Protein AF-A0A831PR65-F1 (afdb_monomer_lite)

Structure (mmCIF, N/CA/C/O backbone):
data_AF-A0A831PR65-F1
#
_entry.id   AF-A0A831PR65-F1
#
loop_
_atom_site.group_PDB
_atom_site.id
_atom_site.type_symbol
_atom_site.label_atom_id
_atom_site.label_alt_id
_atom_site.label_comp_id
_atom_site.label_asym_id
_atom_site.label_entity_id
_atom_site.label_seq_id
_atom_site.pdbx_PDB_ins_code
_atom_site.Cartn_x
_atom_site.Cartn_y
_atom_site.Cartn_z
_atom_site.occupancy
_atom_site.B_iso_or_equiv
_atom_site.auth_seq_id
_atom_site.auth_comp_id
_atom_site.auth_asym_id
_atom_site.auth_atom_id
_atom_site.pdbx_PDB_model_num
ATOM 1 N N . MET A 1 1 ? 34.250 -20.532 -41.652 1.00 44.69 1 MET A N 1
ATOM 2 C CA . MET A 1 1 ? 32.788 -20.716 -41.544 1.00 44.69 1 MET A CA 1
ATOM 3 C C . MET A 1 1 ? 32.308 -19.778 -40.442 1.00 44.69 1 MET A C 1
ATOM 5 O O . MET A 1 1 ? 32.423 -20.113 -39.274 1.00 44.69 1 MET A O 1
ATOM 9 N N . ARG A 1 2 ? 32.005 -18.526 -40.808 1.00 51.88 2 ARG A N 1
ATOM 10 C CA . ARG A 1 2 ? 31.780 -17.386 -39.903 1.00 51.88 2 ARG A CA 1
ATOM 11 C C . ARG A 1 2 ? 30.291 -17.049 -39.974 1.00 51.88 2 ARG A C 1
ATOM 13 O O . ARG A 1 2 ? 29.776 -16.897 -41.075 1.00 51.88 2 ARG A O 1
ATOM 20 N N . ASP A 1 3 ? 29.645 -17.048 -38.814 1.00 62.25 3 ASP A N 1
ATOM 21 C CA . ASP A 1 3 ? 28.201 -16.873 -38.597 1.00 62.25 3 ASP A CA 1
ATOM 22 C C . ASP A 1 3 ? 27.688 -15.613 -39.333 1.00 62.25 3 ASP A C 1
ATOM 24 O O . ASP A 1 3 ? 28.315 -14.554 -39.188 1.00 62.25 3 ASP A O 1
ATOM 28 N N . PRO A 1 4 ? 26.633 -15.696 -40.168 1.00 64.38 4 PRO A N 1
ATOM 29 C CA . PRO A 1 4 ? 26.194 -14.569 -40.971 1.00 64.38 4 PRO A CA 1
ATOM 30 C C . PRO A 1 4 ? 25.464 -13.557 -40.079 1.00 64.38 4 PRO A C 1
ATOM 32 O O . PRO A 1 4 ? 24.419 -13.838 -39.508 1.00 64.38 4 PRO A O 1
ATOM 35 N N . ASP A 1 5 ? 26.046 -12.366 -39.979 1.00 67.38 5 ASP A N 1
ATOM 36 C CA . ASP A 1 5 ? 25.326 -11.098 -39.840 1.00 67.38 5 ASP A CA 1
ATOM 37 C C . ASP A 1 5 ? 24.338 -10.975 -38.654 1.00 67.38 5 ASP A C 1
ATOM 39 O O . ASP A 1 5 ? 23.162 -10.660 -38.828 1.00 67.38 5 ASP A O 1
ATOM 43 N N . ARG A 1 6 ? 24.821 -11.163 -37.412 1.00 65.81 6 ARG A N 1
ATOM 44 C CA . ARG A 1 6 ? 24.093 -10.686 -36.217 1.00 65.81 6 ARG A CA 1
ATOM 45 C C . ARG A 1 6 ? 23.987 -9.163 -36.281 1.00 65.81 6 ARG A C 1
ATOM 47 O O . ARG A 1 6 ? 24.992 -8.466 -36.116 1.00 65.81 6 ARG A O 1
ATOM 54 N N . ARG A 1 7 ? 22.780 -8.636 -36.484 1.00 75.81 7 ARG A N 1
ATOM 55 C CA . ARG A 1 7 ? 22.546 -7.189 -36.463 1.00 75.81 7 ARG A CA 1
ATOM 56 C C . ARG A 1 7 ? 22.591 -6.717 -35.009 1.00 75.81 7 ARG A C 1
ATOM 58 O O . ARG A 1 7 ? 22.136 -7.436 -34.121 1.00 75.81 7 ARG A O 1
ATOM 65 N N . PRO A 1 8 ? 23.080 -5.500 -34.720 1.00 74.50 8 PRO A N 1
ATOM 66 C CA . PRO A 1 8 ? 23.114 -4.980 -33.349 1.00 74.50 8 PRO A CA 1
ATOM 67 C C . PRO A 1 8 ? 21.726 -4.973 -32.676 1.00 74.50 8 PRO A C 1
ATOM 69 O O . PRO A 1 8 ? 21.636 -5.110 -31.459 1.00 74.50 8 PRO A O 1
ATOM 72 N N . GLY A 1 9 ? 20.643 -4.894 -33.462 1.00 79.81 9 GLY A N 1
ATOM 73 C CA . GLY A 1 9 ? 19.265 -5.003 -32.973 1.00 79.81 9 GLY A CA 1
ATOM 74 C C . GLY A 1 9 ? 18.905 -6.368 -32.374 1.00 79.81 9 GLY A C 1
ATOM 75 O O . GLY A 1 9 ? 18.123 -6.415 -31.427 1.00 79.81 9 GLY A O 1
ATOM 76 N N . ASP A 1 10 ? 19.515 -7.460 -32.842 1.00 86.06 10 ASP A N 1
ATOM 77 C CA . ASP A 1 10 ? 19.227 -8.810 -32.340 1.00 86.06 10 ASP A CA 1
ATOM 78 C C . ASP A 1 10 ? 19.760 -8.982 -30.913 1.00 86.06 10 ASP A C 1
ATOM 80 O O . ASP A 1 10 ? 19.091 -9.542 -30.047 1.00 86.06 10 ASP A O 1
ATOM 84 N N . ALA A 1 11 ? 20.943 -8.426 -30.633 1.00 87.19 11 ALA A N 1
ATOM 85 C CA . ALA A 1 11 ? 21.520 -8.429 -29.291 1.00 87.19 11 ALA A CA 1
ATOM 86 C C . ALA A 1 11 ? 20.672 -7.610 -28.302 1.00 87.19 11 ALA A C 1
ATOM 88 O O . ALA A 1 11 ? 20.466 -8.041 -27.167 1.00 87.19 11 ALA A O 1
ATOM 89 N N . VAL A 1 12 ? 20.138 -6.462 -28.737 1.00 92.19 12 VAL A N 1
ATOM 90 C CA . VAL A 1 12 ? 19.242 -5.627 -27.917 1.00 92.19 12 VAL A CA 1
ATOM 91 C C . VAL A 1 12 ? 17.918 -6.342 -27.651 1.00 92.19 12 VAL A C 1
ATOM 93 O O . VAL A 1 12 ? 17.456 -6.358 -26.512 1.00 92.19 12 VAL A O 1
ATOM 96 N N . ALA A 1 13 ? 17.326 -6.979 -28.663 1.00 93.06 13 ALA A N 1
ATOM 97 C CA . ALA A 1 13 ? 16.088 -7.737 -28.504 1.00 93.06 13 ALA A CA 1
ATOM 98 C C . ALA A 1 13 ? 16.257 -8.911 -27.526 1.00 93.06 13 ALA A C 1
ATOM 100 O O . ALA A 1 13 ? 15.421 -9.102 -26.642 1.00 93.06 13 ALA A O 1
ATOM 101 N N . VAL A 1 14 ? 17.366 -9.651 -27.627 1.00 94.31 14 VAL A N 1
ATOM 102 C CA . VAL A 1 14 ? 17.702 -10.723 -26.678 1.00 94.31 14 VAL A CA 1
ATOM 103 C C . VAL A 1 14 ? 17.892 -10.164 -25.267 1.00 94.31 14 VAL A C 1
ATOM 105 O O . VAL A 1 14 ? 17.344 -10.725 -24.322 1.00 94.31 14 VAL A O 1
ATOM 108 N N . ALA A 1 15 ? 18.598 -9.043 -25.104 1.00 95.62 15 ALA A N 1
ATOM 109 C CA . ALA A 1 15 ? 18.785 -8.418 -23.795 1.00 95.62 15 ALA A CA 1
ATOM 110 C C . ALA A 1 15 ? 17.453 -7.969 -23.165 1.00 95.62 15 ALA A C 1
ATOM 112 O O . ALA A 1 15 ? 17.212 -8.237 -21.990 1.00 95.62 15 ALA A O 1
ATOM 113 N N . LEU A 1 16 ? 16.559 -7.345 -23.941 1.00 97.19 16 LEU A N 1
ATOM 114 C CA . LEU A 1 16 ? 15.229 -6.943 -23.471 1.00 97.19 16 LEU A CA 1
ATOM 115 C C . LEU A 1 16 ? 14.369 -8.147 -23.085 1.00 97.19 16 LEU A C 1
ATOM 117 O O . LEU A 1 16 ? 13.708 -8.113 -22.047 1.00 97.19 16 LEU A O 1
ATOM 121 N N . LEU A 1 17 ? 14.406 -9.222 -23.877 1.00 97.12 17 LEU A N 1
ATOM 122 C CA . LEU A 1 17 ? 13.695 -10.458 -23.561 1.00 97.12 17 LEU A CA 1
ATOM 123 C C . LEU A 1 17 ? 14.217 -11.079 -22.260 1.00 97.12 17 LEU A C 1
ATOM 125 O O . LEU A 1 17 ? 13.421 -11.469 -21.410 1.00 97.12 17 LEU A O 1
ATOM 129 N N . LEU A 1 18 ? 15.537 -11.129 -22.070 1.00 97.50 18 LEU A N 1
ATOM 130 C CA . LEU A 1 18 ? 16.144 -11.626 -20.834 1.00 97.50 18 LEU A CA 1
ATOM 131 C C . LEU A 1 18 ? 15.766 -10.759 -19.625 1.00 97.50 18 LEU A C 1
ATOM 133 O O . LEU A 1 18 ? 15.416 -11.310 -18.583 1.00 97.50 18 LEU A O 1
ATOM 137 N N . CYS A 1 19 ? 15.762 -9.429 -19.761 1.00 97.12 19 CYS A N 1
ATOM 138 C CA . CYS A 1 19 ? 15.291 -8.519 -18.712 1.00 97.12 19 CYS A CA 1
ATOM 139 C C . CYS A 1 19 ? 13.814 -8.751 -18.368 1.00 97.12 19 CYS A C 1
ATOM 141 O O . CYS A 1 19 ? 13.466 -8.812 -17.190 1.00 97.12 19 CYS A O 1
ATOM 143 N N . LEU A 1 20 ? 12.948 -8.919 -19.372 1.00 97.12 20 LEU A N 1
ATOM 144 C CA . LEU A 1 20 ? 11.528 -9.201 -19.157 1.00 97.12 20 LEU A CA 1
ATOM 145 C C . LEU A 1 20 ? 11.328 -10.546 -18.449 1.00 97.12 20 LEU A C 1
ATOM 147 O O . LEU A 1 20 ? 10.563 -10.628 -17.491 1.00 97.12 20 LEU A O 1
ATOM 151 N N . LEU A 1 21 ? 12.039 -11.589 -18.881 1.00 97.06 21 LEU A N 1
ATOM 152 C CA . LEU A 1 21 ? 11.981 -12.908 -18.252 1.00 97.06 21 LEU A CA 1
ATOM 153 C C . LEU A 1 21 ? 12.482 -12.865 -16.806 1.00 97.06 21 LEU A C 1
ATOM 155 O O . LEU A 1 21 ? 11.845 -13.447 -15.931 1.00 97.06 21 LEU A O 1
ATOM 159 N N . ALA A 1 22 ? 13.572 -12.143 -16.534 1.00 94.50 22 ALA A N 1
ATOM 160 C CA . ALA A 1 22 ? 14.073 -11.938 -15.178 1.00 94.50 22 ALA A CA 1
ATOM 161 C C . ALA A 1 22 ? 13.049 -11.194 -14.305 1.00 94.50 22 ALA A C 1
ATOM 163 O O . ALA A 1 22 ? 12.796 -11.606 -13.175 1.00 94.50 22 ALA A O 1
ATOM 164 N N . PHE A 1 23 ? 12.409 -10.148 -14.834 1.00 93.88 23 PHE A N 1
ATOM 165 C CA . PHE A 1 23 ? 11.361 -9.410 -14.130 1.00 93.88 23 PHE A CA 1
ATOM 166 C C . PHE A 1 23 ? 10.163 -10.304 -13.781 1.00 93.88 23 PHE A C 1
ATOM 168 O O . PHE A 1 23 ? 9.748 -10.356 -12.623 1.00 93.88 23 PHE A O 1
ATOM 175 N N . VAL A 1 24 ? 9.649 -11.075 -14.746 1.00 93.06 24 VAL A N 1
ATOM 176 C CA . VAL A 1 24 ? 8.551 -12.028 -14.514 1.00 93.06 24 VAL A CA 1
ATOM 177 C C . VAL A 1 24 ? 8.957 -13.101 -13.499 1.00 93.06 24 VAL A C 1
ATOM 179 O O . VAL A 1 24 ? 8.180 -13.411 -12.597 1.00 93.06 24 VAL A O 1
ATOM 182 N N . ALA A 1 25 ? 10.177 -13.635 -13.592 1.00 90.38 25 ALA A N 1
ATOM 183 C CA . ALA A 1 25 ? 10.682 -14.625 -12.645 1.00 90.38 25 ALA A CA 1
ATOM 184 C C . ALA A 1 25 ? 10.728 -14.079 -11.208 1.00 90.38 25 ALA A C 1
ATOM 186 O O . ALA A 1 25 ? 10.330 -14.781 -10.279 1.00 90.38 2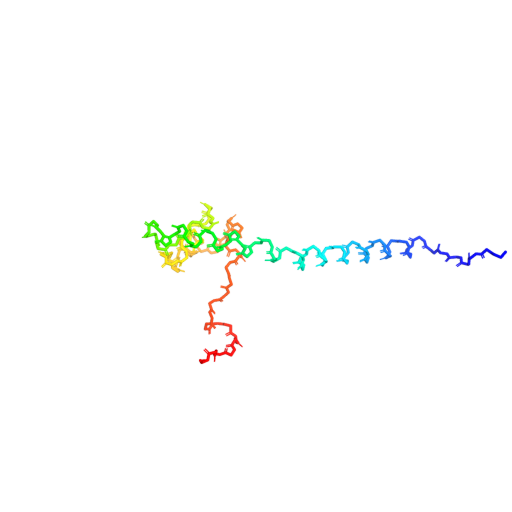5 ALA A O 1
ATOM 187 N N . VAL A 1 26 ? 11.144 -12.820 -11.020 1.00 86.62 26 VAL A N 1
ATOM 188 C CA . VAL A 1 26 ? 11.110 -12.150 -9.711 1.00 86.62 26 VAL A CA 1
ATOM 189 C C . VAL A 1 26 ? 9.675 -12.040 -9.195 1.00 86.62 26 VAL A C 1
ATOM 191 O O . VAL A 1 26 ? 9.416 -12.445 -8.064 1.00 86.62 26 VAL A O 1
ATOM 194 N N . LEU A 1 27 ? 8.727 -11.573 -10.014 1.00 83.38 27 LEU A N 1
ATOM 195 C CA . LEU A 1 27 ? 7.324 -11.440 -9.597 1.00 83.38 27 LEU A CA 1
ATOM 196 C C . LEU A 1 27 ? 6.710 -12.774 -9.139 1.00 83.38 27 LEU A C 1
ATOM 198 O O . LEU A 1 27 ? 5.936 -12.801 -8.183 1.00 83.38 27 LEU A O 1
ATOM 202 N N . VAL A 1 28 ? 7.073 -13.885 -9.784 1.00 83.56 28 VAL A N 1
ATOM 203 C CA . VAL A 1 28 ? 6.559 -15.226 -9.451 1.00 83.56 28 VAL A CA 1
ATOM 204 C C . VAL A 1 28 ? 7.271 -15.850 -8.241 1.00 83.56 28 VAL A C 1
ATOM 206 O O . VAL A 1 28 ? 6.679 -16.681 -7.556 1.00 83.56 28 VAL A O 1
ATOM 209 N N . ALA A 1 29 ? 8.513 -15.462 -7.938 1.00 77.94 29 ALA A N 1
ATOM 210 C CA . ALA A 1 29 ? 9.308 -16.047 -6.850 1.00 77.94 29 ALA A CA 1
ATOM 211 C C . ALA A 1 29 ? 9.029 -15.444 -5.455 1.00 77.94 29 ALA A C 1
ATOM 213 O O . ALA A 1 29 ? 9.275 -16.090 -4.435 1.00 77.94 29 ALA A O 1
ATOM 214 N N . VAL A 1 30 ? 8.504 -14.219 -5.386 1.00 68.88 30 VAL A N 1
ATOM 215 C CA . VAL A 1 30 ? 8.217 -13.489 -4.131 1.00 68.88 30 VAL A CA 1
ATOM 216 C C . VAL A 1 30 ? 7.104 -14.091 -3.232 1.00 68.88 30 VAL A C 1
ATOM 218 O O . VAL A 1 30 ? 7.280 -14.077 -2.009 1.00 68.88 30 VAL A O 1
ATOM 221 N N . PRO A 1 31 ? 5.997 -14.682 -3.737 1.00 65.62 31 PRO A N 1
ATOM 222 C CA . PRO A 1 31 ? 4.834 -15.051 -2.917 1.00 65.62 31 PRO A CA 1
ATOM 223 C C . PRO A 1 31 ? 5.121 -16.018 -1.757 1.00 65.62 31 PRO A C 1
ATOM 225 O O . PRO A 1 31 ? 4.461 -15.958 -0.719 1.00 65.62 31 PRO A O 1
ATOM 228 N N . GLY A 1 32 ? 6.092 -16.923 -1.920 1.00 63.00 32 GLY A N 1
ATOM 229 C CA . GLY A 1 32 ? 6.363 -17.990 -0.950 1.00 63.00 32 GLY A CA 1
ATOM 230 C C . GLY A 1 32 ? 7.006 -17.509 0.354 1.00 63.00 32 GLY A C 1
ATOM 231 O O . GLY A 1 32 ? 6.741 -18.076 1.412 1.00 63.00 32 GLY A O 1
ATOM 232 N N . ARG A 1 33 ? 7.822 -16.449 0.303 1.00 63.44 33 ARG A N 1
ATOM 233 C CA . ARG A 1 33 ? 8.498 -15.894 1.492 1.00 63.44 33 ARG A CA 1
ATOM 234 C C . ARG A 1 33 ? 7.546 -15.051 2.335 1.00 63.44 33 ARG A C 1
ATOM 236 O O . ARG A 1 33 ? 7.543 -15.155 3.558 1.00 63.44 33 ARG A O 1
ATOM 243 N N . GLU A 1 34 ? 6.676 -14.294 1.677 1.00 68.88 34 GLU A N 1
ATOM 244 C CA . GLU A 1 34 ? 5.730 -13.408 2.354 1.00 68.88 34 GLU A CA 1
ATOM 245 C C . GLU A 1 34 ? 4.605 -14.158 3.076 1.00 68.88 34 GLU A C 1
ATOM 247 O O . GLU A 1 34 ? 4.037 -13.644 4.038 1.00 68.88 34 GLU A O 1
ATOM 252 N N . ALA A 1 35 ? 4.270 -15.382 2.658 1.00 73.75 35 ALA A N 1
ATOM 253 C CA . ALA A 1 35 ? 3.210 -16.162 3.297 1.00 73.75 35 ALA A CA 1
ATOM 254 C C . ALA A 1 35 ? 3.491 -16.432 4.790 1.00 73.75 35 ALA A C 1
ATOM 256 O O . ALA A 1 35 ? 2.583 -16.317 5.618 1.00 73.75 35 ALA A O 1
ATOM 257 N N . GLY A 1 36 ? 4.747 -16.740 5.138 1.00 81.31 36 GLY A N 1
ATOM 258 C CA . GLY A 1 36 ? 5.166 -16.989 6.521 1.00 81.31 36 GLY A CA 1
ATOM 259 C C . GLY A 1 36 ? 5.109 -15.731 7.387 1.00 81.31 36 GLY A C 1
ATOM 260 O O . GLY A 1 36 ? 4.543 -15.756 8.482 1.00 81.31 36 GLY A O 1
ATOM 261 N N . GLU A 1 37 ? 5.617 -14.612 6.871 1.00 84.25 37 GLU A N 1
ATOM 262 C CA . GLU A 1 37 ? 5.589 -13.319 7.563 1.00 84.25 37 GLU A CA 1
ATOM 263 C C . GLU A 1 37 ? 4.154 -12.825 7.767 1.00 84.25 37 GLU A C 1
ATOM 265 O O . GLU A 1 37 ? 3.771 -12.489 8.887 1.00 84.25 37 GLU A O 1
ATOM 270 N N . ARG A 1 38 ? 3.303 -12.906 6.733 1.00 84.06 38 ARG A N 1
ATOM 271 C CA . ARG A 1 38 ? 1.874 -12.566 6.833 1.00 84.06 38 ARG A CA 1
ATOM 272 C C . ARG A 1 38 ? 1.170 -13.395 7.904 1.00 84.06 38 ARG A C 1
ATOM 274 O O . ARG A 1 38 ? 0.331 -12.871 8.637 1.00 84.06 38 ARG A O 1
ATOM 281 N N . GLN A 1 39 ? 1.485 -14.687 8.014 1.00 88.62 39 GLN A N 1
ATOM 282 C CA . GLN A 1 39 ? 0.896 -15.534 9.049 1.00 88.62 39 GLN A CA 1
ATOM 283 C C . GLN A 1 39 ? 1.390 -15.153 10.451 1.00 88.62 39 GLN A C 1
ATOM 285 O O . GLN A 1 39 ? 0.585 -15.138 11.384 1.00 88.62 39 GLN A O 1
ATOM 290 N N . ALA A 1 40 ? 2.670 -14.813 10.607 1.00 91.38 40 ALA A N 1
ATOM 291 C CA . ALA A 1 40 ? 3.218 -14.332 11.872 1.00 91.38 40 ALA A CA 1
ATOM 292 C C . ALA A 1 40 ? 2.553 -13.017 12.310 1.00 91.38 40 ALA A C 1
ATOM 294 O O . ALA A 1 40 ? 2.073 -12.925 13.441 1.00 91.38 40 ALA A O 1
ATOM 295 N N . SER A 1 41 ? 2.421 -12.040 11.409 1.00 90.88 41 SER A N 1
ATOM 296 C CA . SER A 1 41 ? 1.759 -10.769 11.714 1.00 90.88 41 SER A CA 1
ATOM 297 C C . SER A 1 41 ? 0.274 -10.955 12.051 1.00 90.88 41 SER A C 1
ATOM 299 O O . SER A 1 41 ? -0.225 -10.328 12.980 1.00 90.88 41 SER A O 1
ATOM 301 N N . ARG A 1 42 ? -0.433 -11.874 11.374 1.00 89.88 42 ARG A N 1
ATOM 302 C CA . ARG A 1 42 ? -1.823 -12.241 11.720 1.00 89.88 42 ARG A CA 1
ATOM 303 C C . ARG A 1 42 ? -1.942 -12.836 13.123 1.00 89.88 42 ARG A C 1
ATOM 305 O O . ARG A 1 42 ? -2.866 -12.488 13.853 1.00 89.88 42 ARG A O 1
ATOM 312 N N . ARG A 1 43 ? -1.018 -13.722 13.512 1.00 94.44 43 ARG A N 1
ATOM 313 C CA . ARG A 1 43 ? -0.984 -14.284 14.873 1.00 94.44 43 ARG A CA 1
ATOM 314 C C . ARG A 1 43 ? -0.726 -13.198 15.912 1.00 94.44 43 ARG A C 1
ATOM 316 O O . ARG A 1 43 ? -1.372 -13.214 16.952 1.00 94.44 43 ARG A O 1
ATOM 323 N N . LEU A 1 44 ? 0.161 -12.249 15.613 1.00 94.44 44 LEU A N 1
ATOM 324 C CA . LEU A 1 44 ? 0.442 -11.117 16.492 1.00 94.44 44 LEU A CA 1
ATOM 325 C C . LEU A 1 44 ? -0.810 -10.255 16.715 1.00 94.44 44 LEU A C 1
ATOM 327 O O . LEU A 1 44 ? -1.177 -10.029 17.865 1.00 94.44 44 LEU A O 1
ATOM 331 N N . VAL A 1 45 ? -1.509 -9.857 15.644 1.00 94.19 45 VAL A N 1
ATOM 332 C CA . VAL A 1 45 ? -2.795 -9.129 15.727 1.00 94.19 45 VAL A CA 1
ATOM 333 C C . VAL A 1 45 ? -3.787 -9.856 16.620 1.00 94.19 45 VAL A C 1
ATOM 335 O O . VAL A 1 45 ? -4.328 -9.254 17.544 1.00 94.19 45 VAL A O 1
ATOM 338 N N . ALA A 1 46 ? -3.978 -11.157 16.382 1.00 94.19 46 ALA A N 1
ATOM 339 C CA . ALA A 1 46 ? -4.898 -11.969 17.167 1.00 94.19 46 ALA A CA 1
ATOM 340 C C . ALA A 1 46 ? -4.485 -12.036 18.646 1.00 94.19 46 ALA A C 1
ATOM 342 O O . ALA A 1 46 ? -5.330 -11.890 19.524 1.00 94.19 46 ALA A O 1
ATOM 343 N N . SER A 1 47 ? -3.190 -12.210 18.932 1.00 97.00 47 SER A N 1
ATOM 344 C CA . SER A 1 47 ? -2.679 -12.295 20.306 1.00 97.00 47 SER A CA 1
ATOM 345 C C . SER A 1 47 ? -2.812 -10.988 21.092 1.00 97.00 47 SER A C 1
ATOM 347 O O . SER A 1 47 ? -2.973 -11.023 22.308 1.00 97.00 47 SER A O 1
ATOM 349 N N . LEU A 1 48 ? -2.770 -9.846 20.401 1.00 96.12 48 LEU A N 1
ATOM 350 C CA . LEU A 1 48 ? -2.906 -8.516 20.993 1.00 96.12 48 LEU A CA 1
ATOM 351 C C . LEU A 1 48 ? -4.361 -8.021 21.019 1.00 96.12 48 LEU A C 1
ATOM 353 O O . LEU A 1 48 ? -4.620 -6.942 21.547 1.00 96.12 48 LEU A O 1
ATOM 357 N N . GLY A 1 49 ? -5.304 -8.773 20.440 1.00 94.56 49 GLY A N 1
ATOM 358 C CA . GLY A 1 49 ? -6.704 -8.356 20.326 1.00 94.56 49 GLY A CA 1
ATOM 359 C C . GLY A 1 49 ? -6.907 -7.124 19.437 1.00 94.56 49 GLY A C 1
ATOM 360 O O . GLY A 1 49 ? -7.855 -6.371 19.643 1.00 94.56 49 GLY A O 1
ATOM 361 N N . LEU A 1 50 ? -6.009 -6.891 18.476 1.00 92.88 50 LEU A N 1
ATOM 362 C CA . LEU A 1 50 ? -6.123 -5.780 17.531 1.00 92.88 50 LEU A CA 1
ATOM 363 C C . LEU A 1 50 ? -7.120 -6.128 16.419 1.00 92.88 50 LEU A C 1
ATOM 365 O O . LEU A 1 50 ? -7.217 -7.282 16.004 1.00 92.88 50 LEU A O 1
ATOM 369 N N . THR A 1 51 ? -7.832 -5.125 15.903 1.00 90.31 51 THR A N 1
ATOM 370 C CA . THR A 1 51 ? -8.778 -5.315 14.792 1.00 90.31 51 THR A CA 1
ATOM 371 C C . THR A 1 51 ? -8.058 -5.697 13.494 1.00 90.31 51 THR A C 1
ATOM 373 O O . THR A 1 51 ? -8.470 -6.629 12.806 1.00 90.31 51 THR A O 1
ATOM 376 N N . ASP A 1 52 ? -6.967 -5.004 13.161 1.00 89.25 52 ASP A N 1
ATOM 377 C CA . ASP A 1 52 ? -6.131 -5.257 11.987 1.00 89.25 52 ASP A CA 1
ATOM 378 C C . ASP A 1 52 ? -4.717 -4.655 12.144 1.00 89.25 52 ASP A C 1
ATOM 380 O O . ASP A 1 52 ? -4.409 -3.949 13.108 1.00 89.25 52 ASP A O 1
ATOM 384 N N . LEU A 1 53 ? -3.825 -4.972 11.196 1.00 88.62 53 LEU A N 1
ATOM 385 C CA . LEU A 1 53 ? -2.508 -4.336 11.086 1.00 88.62 53 LEU A CA 1
ATOM 386 C C . LEU A 1 53 ? -2.625 -2.973 10.410 1.00 88.62 53 LEU A C 1
ATOM 388 O O . LEU A 1 53 ? -3.349 -2.827 9.429 1.00 88.62 53 LEU A O 1
ATOM 392 N N . CYS A 1 54 ? -1.790 -2.040 10.863 1.00 89.25 54 CYS A N 1
ATOM 393 C CA . CYS A 1 54 ? -1.432 -0.853 10.097 1.00 89.25 54 CYS A CA 1
ATOM 394 C C . CYS A 1 54 ? -0.608 -1.285 8.870 1.00 89.25 54 CYS A C 1
ATOM 396 O O . CYS A 1 54 ? 0.557 -1.654 9.020 1.00 89.25 54 CYS A O 1
ATOM 398 N N . LEU A 1 55 ? -1.211 -1.297 7.676 1.00 85.25 55 LEU A N 1
ATOM 399 C CA . LEU A 1 55 ? -0.528 -1.732 6.447 1.00 85.25 55 LEU A CA 1
ATOM 400 C C . LEU A 1 55 ? 0.384 -0.648 5.869 1.00 85.25 55 LEU A C 1
ATOM 402 O O . LEU A 1 55 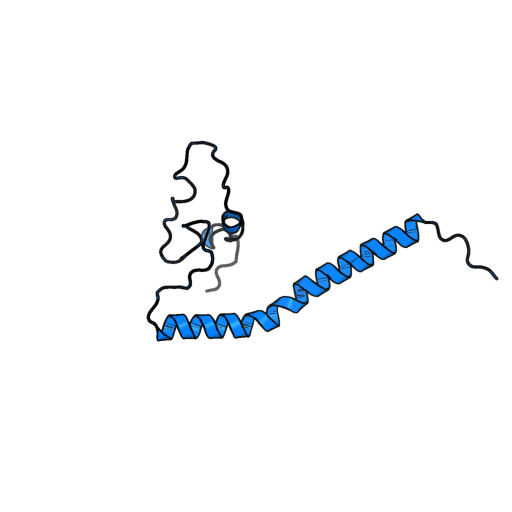? 1.443 -0.956 5.329 1.00 85.25 55 LEU A O 1
ATOM 406 N N . VAL A 1 56 ? -0.028 0.615 5.985 1.00 87.44 56 VAL A N 1
ATOM 407 C CA . VAL A 1 56 ? 0.701 1.782 5.479 1.00 87.44 56 VAL A CA 1
ATOM 408 C C . VAL A 1 56 ? 0.481 2.983 6.386 1.00 87.44 56 VAL A C 1
ATOM 410 O O . VAL A 1 56 ? -0.570 3.137 7.004 1.00 87.44 56 VAL A O 1
ATOM 413 N N . THR A 1 57 ? 1.464 3.868 6.467 1.00 87.94 57 THR A N 1
ATOM 414 C CA . THR A 1 57 ? 1.406 5.040 7.352 1.00 87.94 57 THR A CA 1
ATOM 415 C C . THR A 1 57 ? 0.950 6.313 6.644 1.00 87.94 57 THR A C 1
ATOM 417 O O . THR A 1 57 ? 0.535 7.252 7.321 1.00 87.94 57 THR A O 1
ATOM 420 N N . GLU A 1 58 ? 0.972 6.311 5.313 1.00 90.50 58 GLU A N 1
ATOM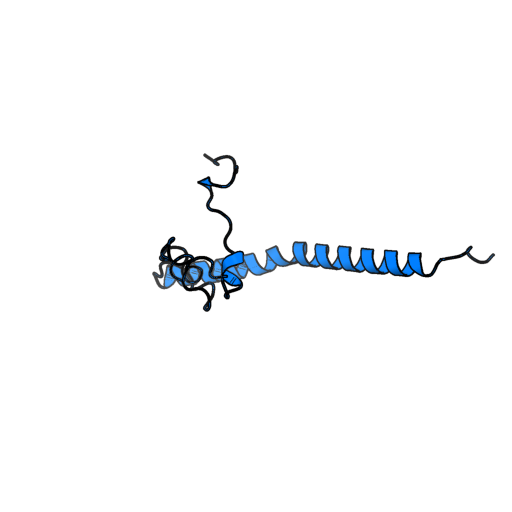 421 C CA . GLU A 1 58 ? 0.612 7.419 4.425 1.00 90.50 58 GLU A CA 1
ATOM 422 C C . GLU A 1 58 ? -0.912 7.612 4.320 1.00 90.50 58 GLU A C 1
ATOM 424 O O . GLU A 1 58 ? -1.477 8.315 5.163 1.00 90.50 58 GLU A O 1
ATOM 429 N N . ALA A 1 59 ? -1.612 6.990 3.358 1.00 89.38 59 ALA A N 1
ATOM 430 C CA . ALA A 1 59 ? -3.045 7.240 3.200 1.00 89.38 59 ALA A CA 1
ATOM 431 C C . ALA A 1 59 ? -3.848 6.685 4.392 1.00 89.38 59 ALA A C 1
ATOM 433 O O . ALA A 1 59 ? -3.760 5.520 4.785 1.00 89.38 59 ALA A O 1
ATOM 434 N N . ARG A 1 60 ? -4.679 7.534 5.000 1.00 87.00 60 ARG A N 1
ATOM 435 C CA . ARG A 1 60 ? -5.412 7.173 6.227 1.00 87.00 60 ARG A CA 1
ATOM 436 C C . ARG A 1 60 ? -6.408 6.025 6.026 1.00 87.00 60 ARG A C 1
ATOM 438 O O . ARG A 1 60 ? -6.655 5.261 6.953 1.00 87.00 60 ARG A O 1
ATOM 445 N N . TYR A 1 61 ? -6.964 5.905 4.823 1.00 87.44 61 TYR A N 1
ATOM 446 C CA . TYR A 1 61 ? -7.982 4.913 4.471 1.00 87.44 61 TYR A CA 1
ATOM 447 C C . TYR A 1 61 ? -7.398 3.572 4.006 1.00 87.44 61 TYR A C 1
ATOM 449 O O . TYR A 1 61 ? -8.133 2.607 3.821 1.00 87.44 61 TYR A O 1
ATOM 457 N N . THR A 1 62 ? -6.077 3.493 3.853 1.00 87.62 62 THR A N 1
ATOM 458 C CA . THR A 1 62 ? -5.333 2.262 3.545 1.00 87.62 62 THR A CA 1
ATOM 459 C C . THR A 1 62 ? -4.596 1.721 4.774 1.00 87.62 62 THR A C 1
ATOM 461 O O . THR A 1 62 ? -4.150 0.575 4.763 1.00 87.62 62 THR A O 1
ATOM 464 N N . ARG A 1 63 ? -4.512 2.508 5.859 1.00 89.12 63 ARG A N 1
ATOM 465 C CA . ARG A 1 63 ? -3.846 2.146 7.117 1.00 89.12 63 ARG A CA 1
ATOM 466 C C . ARG A 1 63 ? -4.500 0.958 7.822 1.00 89.12 63 ARG A C 1
ATOM 468 O O . ARG A 1 63 ? -3.830 -0.040 8.051 1.00 89.12 63 ARG A O 1
ATOM 475 N N . HIS A 1 64 ? -5.787 1.078 8.146 1.00 89.50 64 HIS A N 1
ATOM 476 C CA . HIS A 1 64 ? -6.588 0.070 8.854 1.00 89.50 64 HIS A CA 1
ATOM 477 C C . HIS A 1 64 ? -7.853 -0.228 8.042 1.00 89.50 64 HIS A C 1
ATOM 479 O O . HIS A 1 64 ? -8.897 0.374 8.304 1.00 89.50 64 HIS A O 1
ATOM 485 N N . PRO A 1 65 ? -7.785 -1.084 7.007 1.00 84.25 65 PRO A N 1
ATOM 486 C CA . PRO A 1 65 ? -8.886 -1.261 6.059 1.00 84.25 65 PRO A CA 1
ATOM 487 C C . PRO A 1 65 ? -10.217 -1.678 6.696 1.00 84.25 65 PRO A C 1
ATOM 489 O O . PRO A 1 65 ? -11.272 -1.407 6.128 1.00 84.25 65 PRO A O 1
ATOM 492 N N . SER A 1 66 ? -10.190 -2.331 7.864 1.00 86.31 66 SER A N 1
ATOM 493 C CA . SER A 1 66 ? -11.410 -2.731 8.578 1.00 86.31 66 SER A CA 1
ATOM 494 C C . SER A 1 66 ? -12.115 -1.570 9.292 1.00 86.31 66 SER A C 1
ATOM 496 O O . SER A 1 66 ? -13.325 -1.635 9.502 1.00 86.31 66 SER A O 1
ATOM 498 N N . LEU A 1 67 ? -11.375 -0.513 9.643 1.00 88.94 67 LEU A N 1
ATOM 499 C CA . LEU A 1 67 ? -11.860 0.664 10.375 1.00 88.94 67 LEU A CA 1
ATOM 500 C C . LEU A 1 67 ? -11.906 1.931 9.509 1.00 88.94 67 LEU A C 1
ATOM 502 O O . LEU A 1 67 ? -12.429 2.958 9.939 1.00 88.94 67 LEU A O 1
ATOM 506 N N . ALA A 1 68 ? -11.333 1.881 8.309 1.00 88.19 68 ALA A N 1
ATOM 507 C CA . ALA A 1 68 ? -11.247 3.016 7.410 1.00 88.19 68 ALA A CA 1
ATOM 508 C C . ALA A 1 68 ? -12.630 3.477 6.924 1.00 88.19 68 ALA A C 1
ATOM 510 O O . ALA A 1 68 ? -13.451 2.687 6.453 1.00 88.19 68 ALA A O 1
ATOM 511 N N . ASP A 1 69 ? -12.853 4.791 6.966 1.00 89.19 69 ASP A N 1
ATOM 512 C CA . ASP A 1 69 ? -13.987 5.425 6.298 1.00 89.19 69 ASP A CA 1
ATOM 513 C C . ASP A 1 69 ? -13.839 5.299 4.772 1.00 89.19 69 ASP A C 1
ATOM 515 O O . ASP A 1 69 ? -12.847 5.739 4.189 1.00 89.19 69 ASP A O 1
ATOM 519 N N . ARG A 1 70 ? -14.857 4.733 4.114 1.00 84.25 70 ARG A N 1
ATOM 520 C CA . ARG A 1 70 ? -14.899 4.545 2.655 1.00 84.25 70 ARG A CA 1
ATOM 521 C C . ARG A 1 70 ? -14.990 5.859 1.881 1.00 84.25 70 ARG A C 1
ATOM 523 O O . ARG A 1 70 ? -14.668 5.877 0.697 1.00 84.25 70 ARG A O 1
ATOM 530 N N . HIS A 1 71 ? -15.421 6.941 2.524 1.00 87.50 71 HIS A N 1
ATOM 531 C CA . HIS A 1 71 ? -15.516 8.265 1.912 1.00 87.50 71 HIS A CA 1
ATOM 532 C C . HIS A 1 71 ? -14.238 9.086 2.060 1.00 87.50 71 HIS A C 1
ATOM 534 O O . HIS A 1 71 ? -14.100 10.111 1.399 1.00 87.50 71 HIS A O 1
ATOM 540 N N . ALA A 1 72 ? -13.291 8.639 2.886 1.00 87.62 72 ALA A N 1
ATOM 541 C CA . ALA A 1 72 ? -12.041 9.345 3.130 1.00 87.62 72 ALA A CA 1
ATOM 542 C C . ALA A 1 72 ? -11.236 9.725 1.868 1.00 87.62 72 ALA A C 1
ATOM 544 O O . ALA A 1 72 ? -10.698 10.830 1.889 1.00 87.62 72 ALA A O 1
ATOM 545 N N . PRO A 1 73 ? -11.177 8.917 0.785 1.00 85.50 73 PRO A N 1
ATOM 546 C CA . PRO A 1 73 ? -10.483 9.309 -0.450 1.00 85.50 73 PRO A CA 1
ATOM 547 C C . PRO A 1 73 ? -11.085 10.530 -1.164 1.00 85.50 73 PRO A C 1
ATOM 549 O O . PRO A 1 73 ? -10.474 11.067 -2.076 1.00 85.50 73 PRO A O 1
ATOM 552 N N . PHE A 1 74 ? -12.298 10.952 -0.792 1.00 87.00 74 PHE A N 1
ATOM 553 C CA . PHE A 1 74 ? -13.047 12.019 -1.464 1.00 87.00 74 PHE A CA 1
ATOM 554 C C . PHE A 1 74 ? -13.224 13.269 -0.595 1.00 87.00 74 PHE A C 1
ATOM 556 O O . PHE A 1 74 ? -14.040 14.127 -0.922 1.00 87.00 74 PHE A O 1
ATOM 563 N N . GLN A 1 75 ? -12.522 13.355 0.538 1.00 89.50 75 GLN A N 1
ATOM 564 C CA . GLN A 1 75 ? -12.680 14.459 1.493 1.00 89.50 75 GLN A CA 1
ATOM 565 C C . GLN A 1 75 ? -11.785 15.673 1.211 1.00 89.50 75 GLN A C 1
ATOM 567 O O . GLN A 1 75 ? -11.806 16.629 1.985 1.00 89.50 75 GLN A O 1
ATOM 572 N N . ASP A 1 76 ? -11.025 15.651 0.120 1.00 88.81 76 ASP A N 1
ATOM 573 C CA . ASP A 1 76 ? -10.306 16.823 -0.374 1.00 88.81 76 ASP A CA 1
ATOM 574 C C . ASP A 1 76 ? -11.243 17.727 -1.201 1.00 88.81 76 ASP A C 1
ATOM 576 O O . ASP A 1 76 ? -12.470 17.678 -1.090 1.00 88.81 76 ASP A O 1
ATOM 580 N N . HIS A 1 77 ? -10.680 18.595 -2.039 1.00 89.75 77 HIS A N 1
ATOM 581 C CA . HIS A 1 77 ? -11.467 19.427 -2.943 1.00 89.75 77 HIS A CA 1
ATOM 582 C C . HIS A 1 77 ? -11.883 18.658 -4.214 1.00 89.75 77 HIS A C 1
ATOM 584 O O . HIS A 1 77 ? -11.223 17.692 -4.607 1.00 89.75 77 HIS A O 1
ATOM 590 N N . PRO A 1 78 ? -12.938 19.101 -4.927 1.00 89.50 78 PRO A N 1
ATOM 591 C CA . PRO A 1 78 ? -13.292 18.532 -6.224 1.00 89.50 78 PRO A CA 1
ATOM 592 C C . PRO A 1 78 ? -12.085 18.485 -7.168 1.00 89.50 78 PRO A C 1
ATOM 594 O O . PRO A 1 78 ? -11.328 19.453 -7.255 1.00 89.50 78 PRO A O 1
ATOM 597 N N . LEU A 1 79 ? -11.920 17.360 -7.871 1.00 89.62 79 LEU A N 1
ATOM 598 C CA . LEU A 1 79 ? -10.805 17.090 -8.792 1.00 89.62 79 LEU A CA 1
ATOM 599 C C . LEU A 1 79 ? -9.406 17.042 -8.142 1.00 89.62 79 LEU A C 1
ATOM 601 O O . LEU A 1 79 ? -8.409 17.094 -8.862 1.00 89.62 79 LEU A O 1
ATOM 605 N N . ALA A 1 80 ? -9.304 16.929 -6.813 1.00 90.50 80 ALA A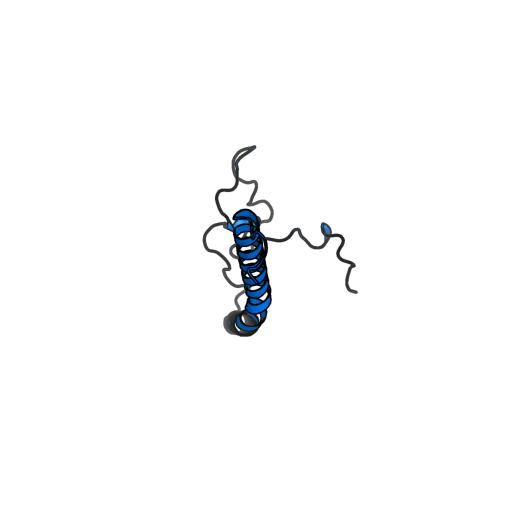 N 1
ATOM 606 C CA . ALA A 1 80 ? -8.030 16.649 -6.156 1.00 90.50 80 ALA A CA 1
ATOM 607 C C . ALA A 1 80 ? -7.473 15.293 -6.614 1.00 90.50 80 ALA A C 1
ATOM 609 O O . ALA A 1 80 ? -8.194 14.295 -6.673 1.00 90.50 80 ALA A O 1
ATOM 610 N N . LEU A 1 81 ? -6.183 15.269 -6.945 1.00 88.00 81 LEU A N 1
ATOM 611 C CA . LEU A 1 81 ? -5.460 14.029 -7.200 1.00 88.00 81 LEU A CA 1
ATOM 612 C C . LEU A 1 81 ? -4.952 13.466 -5.873 1.00 88.00 81 LEU A C 1
ATOM 614 O O . LEU A 1 81 ? -4.483 14.215 -5.020 1.00 88.00 81 LEU A O 1
ATOM 618 N N . GLU A 1 82 ? -5.015 12.148 -5.718 1.00 86.25 82 GLU A N 1
ATOM 619 C CA . GLU A 1 82 ? -4.429 11.465 -4.566 1.00 86.25 82 GLU A CA 1
ATOM 620 C C . GLU A 1 82 ? -2.894 11.546 -4.630 1.00 86.25 82 GLU A C 1
ATOM 622 O O . GLU A 1 82 ? -2.295 11.338 -5.687 1.00 86.25 82 GLU A O 1
ATOM 627 N N . HIS A 1 83 ? -2.261 11.860 -3.501 1.00 88.38 83 HIS A N 1
ATOM 628 C CA . HIS A 1 83 ? -0.807 12.035 -3.398 1.00 88.38 83 HIS A CA 1
ATOM 629 C C . HIS A 1 83 ? -0.128 10.794 -2.811 1.00 88.38 83 HIS A C 1
ATOM 631 O O . HIS A 1 83 ? 1.081 10.615 -2.975 1.00 88.38 83 HIS A O 1
ATOM 637 N N . PHE A 1 84 ? -0.886 9.936 -2.127 1.00 89.44 84 PHE A N 1
ATOM 638 C CA . PHE A 1 84 ? -0.355 8.740 -1.495 1.00 89.44 84 PHE A CA 1
ATOM 639 C C . PHE A 1 84 ? -0.390 7.537 -2.450 1.00 89.44 84 PHE A C 1
ATOM 641 O O . PHE A 1 84 ? -1.473 7.112 -2.864 1.00 89.44 84 PHE A O 1
ATOM 648 N N . PRO A 1 85 ? 0.763 6.915 -2.765 1.00 86.88 85 PRO A N 1
ATOM 649 C CA . PRO A 1 85 ? 0.819 5.760 -3.660 1.00 86.88 85 PRO A CA 1
ATOM 650 C C . PRO A 1 85 ? -0.010 4.578 -3.148 1.00 86.88 85 PRO A C 1
ATOM 652 O O . PRO A 1 85 ? -0.602 3.854 -3.951 1.00 86.88 85 PRO A O 1
ATOM 655 N N . SER A 1 86 ? -0.131 4.403 -1.827 1.00 87.25 86 SER A N 1
ATOM 656 C CA . SER A 1 86 ? -0.995 3.368 -1.246 1.00 87.25 86 SER A CA 1
ATOM 657 C C . SER A 1 86 ? -2.463 3.451 -1.657 1.00 87.25 86 SER A C 1
ATOM 659 O O . SER A 1 86 ? -3.128 2.413 -1.654 1.00 87.25 86 SER A O 1
ATOM 661 N N . GLY A 1 87 ? -2.964 4.618 -2.073 1.00 83.06 87 GLY A N 1
ATOM 662 C CA . GLY A 1 87 ? -4.318 4.756 -2.614 1.00 83.06 87 GLY A CA 1
ATOM 663 C C . GLY A 1 87 ? -4.570 3.885 -3.851 1.00 83.06 87 GLY A C 1
ATOM 664 O O . GLY A 1 87 ? -5.687 3.417 -4.054 1.00 83.06 87 GLY A O 1
ATOM 665 N N . ALA A 1 88 ? -3.529 3.577 -4.630 1.00 84.25 88 ALA A N 1
ATOM 666 C CA . ALA A 1 88 ? -3.622 2.739 -5.827 1.00 84.25 88 ALA A CA 1
ATOM 667 C C . ALA A 1 88 ? -3.487 1.225 -5.554 1.00 84.25 88 ALA A C 1
ATOM 669 O O . ALA A 1 88 ? -3.635 0.422 -6.474 1.00 84.25 88 ALA A O 1
ATOM 670 N N . ILE A 1 89 ? -3.178 0.818 -4.316 1.00 79.50 89 ILE A N 1
ATOM 671 C CA . ILE A 1 89 ? -2.855 -0.580 -3.971 1.00 79.50 89 ILE A CA 1
ATOM 672 C C . ILE A 1 89 ? -4.111 -1.381 -3.588 1.00 79.50 89 ILE A C 1
ATOM 674 O O . ILE A 1 89 ? -4.119 -2.610 -3.690 1.00 79.50 89 ILE A O 1
ATOM 678 N N . LEU A 1 90 ? -5.188 -0.715 -3.157 1.00 74.81 90 LEU A N 1
ATOM 679 C CA . LEU A 1 90 ? -6.413 -1.406 -2.764 1.00 74.81 90 LEU A CA 1
ATOM 680 C C . LEU A 1 90 ? -7.179 -1.914 -3.995 1.00 74.81 90 LEU A C 1
ATOM 682 O O . LEU A 1 90 ? -7.529 -1.122 -4.872 1.00 74.81 90 LEU A O 1
ATOM 686 N N . PRO A 1 91 ? -7.494 -3.220 -4.062 1.00 73.31 91 PRO A N 1
ATOM 687 C CA . PRO A 1 91 ? -8.310 -3.745 -5.141 1.00 73.31 91 PRO A CA 1
ATOM 688 C C . PRO A 1 91 ? -9.745 -3.205 -5.040 1.00 73.31 91 PRO A C 1
ATOM 690 O O . PRO A 1 91 ? -10.232 -2.929 -3.937 1.00 73.31 91 PRO A O 1
ATOM 693 N N . PRO A 1 92 ? -10.463 -3.103 -6.173 1.00 74.94 92 PRO A N 1
ATOM 694 C CA . PRO A 1 92 ? -11.885 -2.797 -6.156 1.00 74.94 92 PRO A CA 1
ATOM 695 C C . 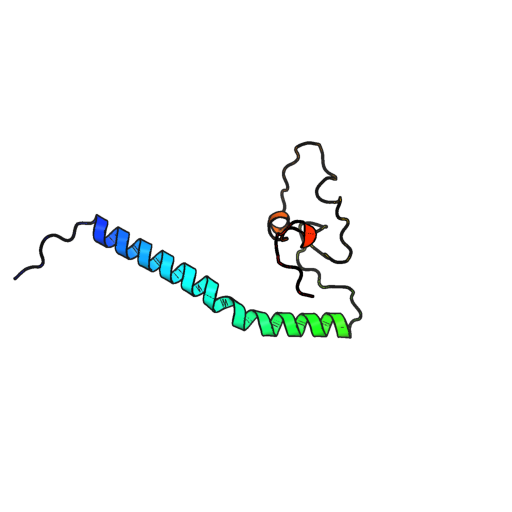PRO A 1 92 ? -12.638 -3.813 -5.281 1.00 74.94 92 PRO A C 1
ATOM 697 O O . PRO A 1 92 ? -12.282 -4.997 -5.252 1.00 74.94 92 PRO A O 1
ATOM 700 N N . PRO A 1 93 ? -13.679 -3.379 -4.549 1.00 73.94 93 PRO A N 1
ATOM 701 C CA . PRO A 1 93 ? -14.399 -4.254 -3.641 1.00 73.94 93 PRO A CA 1
ATOM 702 C C . PRO A 1 93 ? -15.023 -5.448 -4.388 1.00 73.94 93 PRO A C 1
ATOM 704 O O . PRO A 1 93 ? -15.378 -5.325 -5.564 1.00 73.94 93 PRO A O 1
ATOM 707 N N . PRO A 1 94 ? -15.224 -6.598 -3.715 1.00 79.69 94 PRO A N 1
ATOM 708 C CA . PRO A 1 94 ? -15.643 -7.838 -4.375 1.00 79.69 94 PRO A CA 1
ATOM 709 C C . PRO A 1 94 ? -16.949 -7.728 -5.170 1.00 79.69 94 PRO A C 1
ATOM 711 O O . PRO A 1 94 ? -17.109 -8.405 -6.170 1.00 79.69 94 PRO A O 1
ATOM 714 N N . HIS A 1 95 ? -17.871 -6.847 -4.771 1.00 79.75 95 HIS A N 1
ATOM 715 C CA . HIS A 1 95 ? -19.142 -6.642 -5.477 1.00 79.75 95 HIS A CA 1
ATOM 716 C C . HIS A 1 95 ? -19.013 -5.819 -6.773 1.00 79.75 95 HIS A C 1
ATOM 718 O O . HIS A 1 95 ? -19.954 -5.788 -7.559 1.00 79.75 95 HIS A O 1
ATOM 724 N N . LEU A 1 96 ? -17.877 -5.144 -6.991 1.00 79.94 96 LEU A N 1
ATOM 725 C CA . LEU A 1 96 ? -17.545 -4.441 -8.238 1.00 79.94 96 LEU A CA 1
ATOM 726 C C . LEU A 1 96 ? -16.630 -5.267 -9.148 1.00 79.94 96 LEU A C 1
ATOM 728 O O . LEU A 1 96 ? -16.382 -4.880 -10.287 1.00 79.94 96 LEU A O 1
ATOM 732 N N . THR A 1 97 ? -16.118 -6.400 -8.665 1.00 81.12 97 THR A N 1
ATOM 733 C CA . THR A 1 97 ? -15.377 -7.353 -9.490 1.00 81.12 97 THR A CA 1
ATOM 734 C C . THR A 1 97 ? -16.320 -8.478 -9.901 1.00 81.12 97 THR A C 1
ATOM 736 O O . THR A 1 97 ? -17.055 -9.014 -9.081 1.00 81.12 97 THR A O 1
ATOM 739 N N . HIS A 1 98 ? -16.310 -8.878 -11.175 1.00 66.25 98 HIS A N 1
ATOM 740 C CA . HIS A 1 98 ? -17.034 -10.067 -11.653 1.00 66.25 98 HIS A CA 1
ATOM 741 C C . HIS A 1 98 ? -16.369 -11.375 -11.174 1.00 66.25 98 HIS A C 1
ATOM 743 O O . HIS A 1 98 ? -16.271 -12.347 -11.921 1.00 66.25 98 HIS A O 1
ATOM 749 N N . ALA A 1 99 ? -15.857 -11.405 -9.943 1.00 58.47 99 ALA A N 1
ATOM 750 C CA . ALA A 1 99 ? -15.416 -12.639 -9.328 1.00 58.47 99 ALA A CA 1
ATOM 751 C C . ALA A 1 99 ? -16.667 -13.495 -9.072 1.00 58.47 99 ALA A C 1
ATOM 753 O O . ALA A 1 99 ? -17.628 -12.996 -8.475 1.00 58.47 99 ALA A O 1
ATOM 754 N N . PRO A 1 100 ? -16.710 -14.760 -9.527 1.00 54.94 100 PRO A N 1
ATOM 755 C CA . PRO A 1 100 ? -17.822 -15.630 -9.191 1.00 54.94 100 PRO A CA 1
ATOM 756 C C . PRO A 1 100 ? -17.880 -15.719 -7.667 1.00 54.94 100 PRO A C 1
ATOM 758 O O . PRO A 1 100 ? -16.874 -16.015 -7.023 1.00 54.94 100 PRO A O 1
ATOM 761 N N . LEU A 1 101 ? -19.046 -15.404 -7.098 1.00 57.19 101 LEU A N 1
ATOM 762 C CA . LEU A 1 101 ? -19.318 -15.562 -5.674 1.00 57.19 101 LEU A CA 1
ATOM 763 C C . LEU A 1 101 ? -19.020 -17.020 -5.310 1.00 57.19 101 LEU A C 1
ATOM 765 O O . LEU A 1 101 ? -19.812 -17.911 -5.623 1.00 57.19 101 LEU A O 1
ATOM 769 N N . ALA A 1 102 ? -17.858 -17.268 -4.704 1.00 53.44 102 ALA A N 1
ATOM 770 C CA . ALA A 1 102 ? -17.570 -18.544 -4.079 1.00 53.44 102 ALA A CA 1
ATOM 771 C C . ALA A 1 102 ? -18.578 -18.693 -2.934 1.00 53.44 102 ALA A C 1
ATOM 773 O O . ALA A 1 102 ? -18.532 -17.939 -1.961 1.00 53.44 102 ALA A O 1
ATOM 774 N N . ARG A 1 103 ? -19.556 -19.574 -3.158 1.00 47.84 103 ARG A N 1
ATOM 775 C CA . ARG A 1 103 ? -20.539 -20.005 -2.164 1.00 47.84 103 ARG A CA 1
ATOM 776 C C . ARG A 1 103 ? -19.874 -20.857 -1.097 1.00 47.84 103 ARG A C 1
ATOM 778 O O . ARG A 1 103 ? -18.965 -21.633 -1.467 1.00 47.84 103 ARG A O 1
#

Sequence (103 aa):
MRDPDRRPGDAVAVALLLCLLAFVAVLVAVPGREAGERQASRRLVASLGLTDLCLVTEARYTRHPSLADRHAPFQDHPLALEHFPSGAILPPPPHLTHAPLAR

pLDDT: mean 83.17, std 11.97, range [44.69, 97.5]

Foldseek 3Di:
DDDPDDDPVNVVVVVVVVVVVVVVVVVVPPPVVVVVVVVVLVVVCVVVVHPDAQPDDPQPCLGRVVPHDPCSVVPDDPPDDDPDPSVVVDDDDPVPDPDPPPD

Radius of gyration: 22.39 Å; chains: 1; bounding box: 53×40×62 Å

Secondary structure (DSSP, 8-state):
-------HHHHHHHHHHHHHHHHHHHHHHSHHHHHHHHHHHHHHHHHHT-SS----SSSHHHHSTTT--TTGGG-S-TTPPP--GGGGTSPPPGGGS------

=== Feature glossary ===
The record interleaves many kinds of information about one protein. Here is each kind framed as the question it answers.

Q: What does the local fold look like, residue by residue?
A: The Foldseek 3Di string encodes local tertiary geometry as a 20-letter alphabet — one character per residue — derived from the relative positions of nearby Cα atoms. Unlike the amino-acid sequence, 3Di is a direct function of the 3D structure, so two proteins with the same fold have similar 3Di strings even at low sequence identity.

Q: Which residues are in helices, strands, or loops?
A: The SS8 string is DSSP's per-residue secondary-structure call. α-helix (H) means an i→i+4 H-bond ladder; β-strand (E) means the residue participates in a β-sheet; 3₁₀ (G) and π (I) are tighter and wider helices; T/S are turns/bends; '-' is loop.

Q: How big and how compact is the whole molecule?
A: Radius of gyration (Rg) is the root-mean-square distance of Cα atoms from their centroid — a single number for overall size and compactness. A globular domain of N residues has Rg ≈ 2.2·N^0.38 Å; an extended or disordered chain has a much larger Rg. The Cα contact count is the number of residue pairs whose Cα atoms are within 8 Å and are more than four positions apart in sequence — a standard proxy for tertiary packing density. The bounding box is the smallest axis-aligned box enclosing all Cα atoms.

Q: Where is each backbone atom in 3D?
A: Structure coordinates are given as an mmCIF _atom_site loop: one row per atom with element, residue name, chain id, sequence number, and x/y/z position in Å. Only the four main-chain atoms per residue are included here; side chains are omitted to keep the record compact.

Q: What is the amino-acid chain?
A: Primary structure: the covalent order of the twenty standard amino acids along the backbone. Two proteins with the same sequence will (almost always) fold to the same structure; two with 30% identity often share a fold but not the details.

Q: What if only a Cα trace is available?
A: Three-state secondary structure (P-SEA) collapses the eight DSSP classes into helix (a), strand (b), and coil (c). P-SEA assigns these from Cα geometry alone — distances and angles — without requiring backbone oxygens, so it works on any Cα trace.

Q: What family and function is it annotated with?
A: Database cross-references. InterPro integrates a dozen domain/family signature databases into unified entries with residue-range hits. GO terms attach function/process/location labels with evidence codes. CATH codes position the fold in a four-level structural taxonomy. Organism is the NCBI-taxonomy species name.

Q: How confident is the AlphaFold model at each residue?
A: pLDDT is the predicted lDDT-Cα score: AlphaFold's confidence that the local environment of each residue (all inter-atomic distances within 15 Å) is correctly placed. It is a per-residue number between 0 and 100, with higher meaning more reliable.

Q: How mobile is each atom in the crystal?
A: B-factor (Debye–Waller factor) reflects atomic displacement in the crystal lattice. It is an experimental observable (units Å²), not a prediction; low values mean the atom is pinned down, high values mean it moves or is heterogeneous across the crystal.

Q: Which residues are buried vs exposed?
A: SASA measures how much of the protein is reachable by solvent. It is computed by rolling a water-sized probe over the atomic surface and summing the exposed area (Å²). Per-residue SASA distinguishes core (buried, low SASA) from surface (exposed, high SASA) residues; total SASA is a whole-molecule size measure.

Q: What do the diagnostic plots show?
A: Plot images: a contact map (which residues are close in 3D, as an N×N binary image), a Ramachandran scatter (backbone torsion angles, revealing secondary-structure composition at a glance), and — for AlphaFold structures — a PAE heatmap (pairwise prediction confidence).

Q: What known structures does this most resemble?
A: The Foldseek neighbor list gives the closest experimentally determined structures in the PDB, ranked by structural alignment. TM-score near 1 means near-identical fold; near 0.3 means only rough topology match. This is how one finds what a novel AlphaFold prediction most resembles in the solved-structure universe.

Q: Are the domains correctly placed relative to each other?
A: Predicted aligned error is AlphaFold's pairwise confidence. Unlike pLDDT (per-residue), PAE is per-residue-pair and captures whether two parts of the structure are correctly placed relative to each other. Units are ångströms of expected positional error.

Q: What do the rendered images show?
A: Structure images are PyMOL renders from six orthogonal camera directions. Cartoon representation draws helices as coils and strands as arrows; sticks shows the backbone as bonds; surface shows the solvent-excluded envelope. Rainbow coloring maps sequence position to hue (b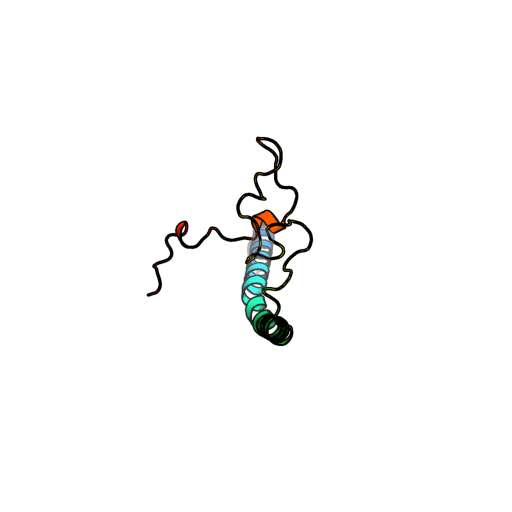lue→red, N→C); chain coloring assigns a distinct color per polypeptide.

Q: What are the backbone torsion angles?
A: φ (phi) and ψ (psi) are the two rotatable backbone dihedrals per residue: φ is the C(i-1)–N–Cα–C torsion, ψ is the N–Cα–C–N(i+1) torsion, both in degrees on (−180°, 180°]. α-helical residues cluster near (−60°, −45°); β-strand residues near (−120°, +130°). A Ramachandran plot is simply a scatter of (φ, ψ) for every residue.